Protein AF-A0A6I8NDA3-F1 (afdb_monomer_lite)

Foldseek 3Di:
DDDPVVVVVVVVVVVVVVVVVVVVVCVVVVDFDPVCVPNGPVVVVVVVCCVQCVVPPPRDDPDPDCADPVRDHPVRVCVVVPCVVVVVVVVVVVVVVVVVVVVVVVVVVVVVVPD

pLDDT: mean 78.33, std 11.38, range [40.78, 92.12]

Radius of gyration: 31.93 Å; chains: 1; bounding box: 62×70×72 Å

InterPro domains:
  IPR037698 Ubiquinol-cytochrome-c reductase complex assembly factor 2 [PTHR34260] (15-60)

Sequence (115 aa):
MPRPAREAQEGAANMAASRYRRFLKLCEEWPLDETKRGRDLGAHLRQRVAQAFREGENTQYPRPRDTGFSGLTVEQCRTVLATDALEEFKEMNKGLWKKLQERFAAKNQEDKTKE

Organism: Ornithorhynchus anatinus (NCBI:txid9258)

Structure (mmCIF, N/CA/C/O backbone):
data_AF-A0A6I8NDA3-F1
#
_entry.id   AF-A0A6I8NDA3-F1
#
loop_
_atom_site.group_PDB
_atom_site.id
_atom_site.type_symbol
_atom_site.label_a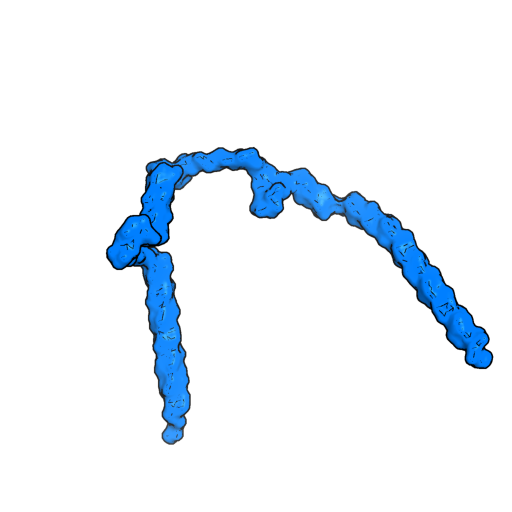tom_id
_atom_site.label_alt_id
_atom_site.label_comp_id
_atom_site.label_asym_id
_atom_site.label_entity_id
_atom_site.label_seq_id
_atom_site.pdbx_PDB_ins_code
_atom_site.Cartn_x
_atom_site.Cartn_y
_atom_site.Cartn_z
_atom_site.occupancy
_atom_site.B_iso_or_equiv
_atom_site.auth_seq_id
_atom_site.auth_comp_id
_atom_site.auth_asym_id
_atom_site.auth_atom_id
_atom_site.pdbx_PDB_model_num
ATOM 1 N N . MET A 1 1 ? 4.591 -57.484 9.371 1.00 52.00 1 MET A N 1
ATOM 2 C CA . MET A 1 1 ? 4.040 -56.822 8.168 1.00 52.00 1 MET A CA 1
ATOM 3 C C . MET A 1 1 ? 3.226 -55.590 8.580 1.00 52.00 1 MET A C 1
ATOM 5 O O . MET A 1 1 ? 2.062 -55.752 8.940 1.00 52.00 1 MET A O 1
ATOM 9 N N . PRO A 1 2 ? 3.795 -54.372 8.646 1.00 49.97 2 PRO A N 1
ATOM 10 C CA . PRO A 1 2 ? 3.023 -53.182 8.986 1.00 49.97 2 PRO A CA 1
ATOM 11 C C . PRO A 1 2 ? 2.383 -52.548 7.734 1.00 49.97 2 PRO A C 1
ATOM 13 O O . PRO A 1 2 ? 3.051 -51.995 6.880 1.00 49.97 2 PRO A O 1
ATOM 16 N N . ARG A 1 3 ? 1.058 -52.703 7.682 1.00 56.53 3 ARG A N 1
ATOM 17 C CA . ARG A 1 3 ? -0.046 -51.953 7.046 1.00 56.53 3 ARG A CA 1
ATOM 18 C C . ARG A 1 3 ? 0.225 -50.988 5.854 1.00 56.53 3 ARG A C 1
ATOM 20 O O . ARG A 1 3 ? 0.745 -49.896 6.080 1.00 56.53 3 ARG A O 1
ATOM 27 N N . PRO A 1 4 ? -0.374 -51.253 4.667 1.00 63.59 4 PRO A N 1
ATOM 28 C CA . PRO A 1 4 ? -0.349 -50.362 3.488 1.00 63.59 4 PRO A CA 1
ATOM 29 C C . PRO A 1 4 ? -1.062 -49.008 3.688 1.00 63.59 4 PRO A C 1
ATOM 31 O O . PRO A 1 4 ? -0.909 -48.085 2.893 1.00 63.59 4 PRO A O 1
ATOM 34 N N . ALA A 1 5 ? -1.831 -48.851 4.770 1.00 61.59 5 ALA A N 1
ATOM 35 C CA . ALA A 1 5 ? -2.531 -47.606 5.083 1.00 61.59 5 ALA A CA 1
ATOM 36 C C . ALA A 1 5 ? -1.580 -46.433 5.395 1.00 61.59 5 ALA A C 1
ATOM 38 O O . ALA A 1 5 ? -1.918 -45.286 5.110 1.00 61.59 5 ALA A O 1
ATOM 39 N N . ARG A 1 6 ? -0.393 -46.704 5.959 1.00 59.81 6 ARG A N 1
ATOM 40 C CA . ARG A 1 6 ? 0.578 -45.656 6.313 1.00 59.81 6 ARG A CA 1
ATOM 41 C C . ARG A 1 6 ? 1.283 -45.104 5.071 1.00 59.81 6 ARG A C 1
ATOM 43 O O . ARG A 1 6 ? 1.368 -43.893 4.925 1.00 59.81 6 ARG A O 1
ATOM 50 N N . GLU A 1 7 ? 1.670 -45.977 4.140 1.00 64.75 7 GLU A N 1
ATOM 51 C CA . GLU A 1 7 ? 2.296 -45.604 2.860 1.00 64.75 7 GLU A CA 1
ATOM 52 C C . GLU A 1 7 ? 1.342 -44.805 1.959 1.00 64.75 7 GLU A C 1
ATOM 54 O O . GLU A 1 7 ? 1.741 -43.810 1.355 1.00 64.75 7 GLU A O 1
ATOM 59 N N . ALA A 1 8 ? 0.057 -45.176 1.916 1.00 65.31 8 ALA A N 1
ATOM 60 C CA . ALA A 1 8 ? -0.950 -44.427 1.161 1.00 65.31 8 ALA A CA 1
ATOM 61 C C . ALA A 1 8 ? -1.164 -43.007 1.721 1.00 65.31 8 ALA A C 1
ATOM 63 O O . ALA A 1 8 ? -1.297 -42.042 0.963 1.00 65.31 8 ALA A O 1
ATOM 64 N N . GLN A 1 9 ? -1.164 -42.862 3.050 1.00 61.62 9 GLN A N 1
ATOM 65 C CA . GLN A 1 9 ? -1.332 -41.569 3.716 1.00 61.62 9 GLN A CA 1
ATOM 66 C C . GLN A 1 9 ? -0.085 -40.679 3.564 1.00 61.62 9 GLN A C 1
ATOM 68 O O . GLN A 1 9 ? -0.207 -39.476 3.331 1.00 61.62 9 GLN A O 1
ATOM 73 N N . GLU A 1 10 ? 1.108 -41.273 3.610 1.00 65.56 10 GLU A N 1
ATOM 74 C CA . GLU A 1 10 ? 2.394 -40.601 3.388 1.00 65.56 10 GLU A CA 1
ATOM 75 C C . GLU A 1 10 ? 2.565 -40.165 1.918 1.00 65.56 10 GLU A C 1
ATOM 77 O O . GLU A 1 10 ? 3.010 -39.048 1.640 1.00 65.56 10 GLU A O 1
ATOM 82 N N . GLY A 1 11 ? 2.088 -40.972 0.963 1.00 69.31 11 GLY A N 1
ATOM 83 C CA . GLY A 1 11 ? 1.986 -40.600 -0.452 1.00 69.31 11 GLY A CA 1
ATOM 84 C C . GLY A 1 11 ? 1.031 -39.424 -0.704 1.00 69.31 11 GLY A C 1
ATOM 85 O O . GLY A 1 11 ? 1.355 -38.508 -1.464 1.00 69.31 11 GLY A O 1
ATOM 86 N N . ALA A 1 12 ? -0.121 -39.388 -0.025 1.00 66.69 12 ALA A N 1
ATOM 87 C CA . ALA A 1 12 ? -1.072 -38.278 -0.117 1.00 66.69 12 ALA A CA 1
ATOM 88 C C . ALA A 1 12 ? -0.526 -36.976 0.501 1.00 66.69 12 ALA A C 1
ATOM 90 O O . ALA A 1 12 ? -0.666 -35.904 -0.096 1.00 66.69 12 ALA A O 1
ATOM 91 N N . ALA A 1 13 ? 0.149 -37.062 1.652 1.00 68.19 13 ALA A N 1
ATOM 92 C CA . ALA A 1 13 ? 0.813 -35.925 2.288 1.00 68.19 13 ALA A CA 1
ATOM 93 C C . ALA A 1 13 ? 1.950 -35.365 1.415 1.00 68.19 13 ALA A C 1
ATOM 95 O O . ALA A 1 13 ? 2.048 -34.150 1.237 1.00 68.19 13 ALA A O 1
ATOM 96 N N . ASN A 1 14 ? 2.747 -36.233 0.782 1.00 71.88 14 ASN A N 1
ATOM 97 C CA . ASN A 1 14 ? 3.777 -35.821 -0.173 1.00 71.88 14 ASN A CA 1
ATOM 98 C C . ASN A 1 14 ? 3.187 -35.162 -1.432 1.00 71.88 14 ASN A C 1
ATOM 100 O O . ASN A 1 14 ? 3.727 -34.158 -1.910 1.00 71.88 14 ASN A O 1
ATOM 104 N N . MET A 1 15 ? 2.048 -35.648 -1.941 1.00 71.06 15 MET A N 1
ATOM 105 C CA . MET A 1 15 ? 1.319 -34.980 -3.029 1.00 71.06 15 MET A CA 1
ATOM 106 C C . MET A 1 15 ? 0.798 -33.594 -2.620 1.00 71.06 15 MET A C 1
ATOM 108 O O . MET A 1 15 ? 0.933 -32.641 -3.392 1.00 71.06 15 MET A O 1
ATOM 112 N N . ALA A 1 16 ? 0.233 -33.451 -1.418 1.00 75.88 16 ALA A N 1
ATOM 113 C CA . ALA A 1 16 ? -0.252 -32.168 -0.903 1.00 75.88 16 ALA A CA 1
ATOM 114 C C . ALA A 1 16 ? 0.896 -31.166 -0.678 1.00 75.88 16 ALA A C 1
ATOM 116 O O . ALA A 1 16 ? 0.820 -30.023 -1.135 1.00 75.88 16 ALA A O 1
ATOM 117 N N . ALA A 1 17 ? 1.999 -31.611 -0.071 1.00 81.38 17 ALA A N 1
ATOM 118 C CA . ALA A 1 17 ? 3.197 -30.800 0.142 1.00 81.38 17 ALA A CA 1
ATOM 119 C C . ALA A 1 17 ? 3.830 -30.338 -1.181 1.00 81.38 17 ALA A C 1
ATOM 121 O O . ALA A 1 17 ? 4.254 -29.188 -1.303 1.00 81.38 17 ALA A O 1
ATOM 122 N N . SER A 1 18 ? 3.845 -31.198 -2.204 1.00 85.31 18 SER A N 1
ATOM 123 C CA . SER A 1 18 ? 4.359 -30.849 -3.536 1.00 85.31 18 SER A CA 1
ATOM 124 C C . SER A 1 18 ? 3.503 -29.784 -4.228 1.00 85.31 18 SER A C 1
ATOM 126 O O . SER A 1 18 ? 4.042 -28.856 -4.832 1.00 85.31 18 SER A O 1
ATOM 128 N N . ARG A 1 19 ? 2.170 -29.864 -4.100 1.00 86.94 19 ARG A N 1
ATOM 129 C CA . ARG A 1 19 ? 1.249 -28.837 -4.621 1.00 86.94 19 ARG A CA 1
ATOM 130 C C . ARG A 1 19 ? 1.439 -27.496 -3.913 1.00 86.94 19 ARG A C 1
ATOM 132 O O . ARG A 1 19 ? 1.500 -26.473 -4.587 1.00 86.94 19 ARG A O 1
ATOM 139 N N . TYR A 1 20 ? 1.598 -27.504 -2.590 1.00 83.00 20 TYR A N 1
ATOM 140 C CA . TYR A 1 20 ? 1.839 -26.285 -1.815 1.00 83.00 20 TYR A CA 1
ATOM 141 C C . TYR A 1 20 ? 3.178 -25.624 -2.169 1.00 83.00 20 TYR A C 1
ATOM 143 O O . TYR A 1 20 ? 3.215 -24.428 -2.439 1.00 83.00 20 TYR A O 1
ATOM 151 N N . ARG A 1 21 ? 4.266 -26.399 -2.291 1.00 86.12 21 ARG A N 1
ATOM 152 C CA . ARG A 1 21 ? 5.559 -25.873 -2.771 1.00 86.12 21 ARG A CA 1
ATOM 153 C C . ARG A 1 21 ? 5.448 -25.249 -4.164 1.00 86.12 21 ARG A C 1
ATOM 155 O O . ARG A 1 21 ? 6.061 -24.221 -4.421 1.00 86.12 21 ARG A O 1
ATOM 162 N N . ARG A 1 22 ? 4.650 -25.843 -5.058 1.00 84.12 22 ARG A N 1
ATOM 163 C CA . ARG A 1 22 ? 4.403 -25.292 -6.400 1.00 84.12 22 ARG A CA 1
ATOM 164 C C . ARG A 1 22 ? 3.588 -23.997 -6.359 1.00 84.12 22 ARG A C 1
ATOM 166 O O . ARG A 1 22 ? 3.871 -23.095 -7.136 1.00 84.12 22 ARG A O 1
ATOM 173 N N . PHE A 1 23 ? 2.616 -23.898 -5.455 1.00 83.19 23 PHE A N 1
ATOM 174 C CA . PHE A 1 23 ? 1.872 -22.662 -5.207 1.00 83.19 23 PHE A CA 1
ATOM 175 C C . PHE A 1 23 ? 2.784 -21.548 -4.681 1.00 83.19 23 PHE A C 1
ATOM 177 O O . PHE A 1 23 ? 2.745 -20.446 -5.212 1.00 83.19 23 PHE A O 1
ATOM 184 N N . LEU A 1 24 ? 3.652 -21.844 -3.709 1.00 81.75 24 LEU A N 1
ATOM 185 C CA . LEU A 1 24 ? 4.621 -20.869 -3.203 1.00 81.75 24 LEU A CA 1
ATOM 186 C C . LEU A 1 24 ? 5.557 -20.372 -4.308 1.00 81.75 24 LEU A C 1
ATOM 188 O O . LEU A 1 24 ? 5.688 -19.166 -4.483 1.00 81.75 24 LEU A O 1
ATOM 192 N N . LYS A 1 25 ? 6.104 -21.279 -5.129 1.00 82.31 25 LYS A N 1
ATOM 193 C CA . LYS A 1 25 ? 6.890 -20.888 -6.309 1.00 82.31 25 LYS A CA 1
ATOM 194 C C . LYS A 1 25 ? 6.109 -20.008 -7.283 1.00 82.31 25 LYS A C 1
ATOM 196 O O . LYS A 1 25 ? 6.670 -19.088 -7.856 1.00 82.31 25 LYS A O 1
ATOM 201 N N . LEU A 1 26 ? 4.814 -20.261 -7.469 1.00 79.81 26 LEU A N 1
ATOM 202 C CA . LEU A 1 26 ? 3.962 -19.426 -8.316 1.00 79.81 26 LEU A CA 1
ATOM 203 C C . LEU A 1 26 ? 3.758 -18.025 -7.721 1.00 79.81 26 LEU A C 1
ATOM 205 O O . LEU A 1 26 ? 3.731 -17.054 -8.472 1.00 79.81 26 LEU A O 1
ATOM 209 N N . CYS A 1 27 ? 3.652 -17.907 -6.397 1.00 74.44 27 CYS A N 1
ATOM 210 C CA . CYS A 1 27 ? 3.623 -16.614 -5.715 1.00 74.44 27 CYS A CA 1
ATOM 211 C C . CYS A 1 27 ? 4.961 -15.867 -5.832 1.00 74.44 27 CYS A C 1
ATOM 213 O O . CYS A 1 27 ? 4.951 -14.647 -5.969 1.00 74.44 27 CYS A O 1
ATOM 215 N N . GLU A 1 28 ? 6.086 -16.586 -5.798 1.00 74.75 28 GLU A N 1
ATOM 216 C CA . GLU A 1 28 ? 7.435 -16.018 -5.937 1.00 74.75 28 GLU A CA 1
ATOM 217 C C . GLU A 1 28 ? 7.743 -15.577 -7.377 1.00 74.75 28 GLU A C 1
ATOM 219 O O . GLU A 1 28 ? 8.238 -14.474 -7.594 1.00 74.75 28 GLU A O 1
ATOM 224 N N . GLU A 1 29 ? 7.435 -16.410 -8.374 1.00 80.06 29 GLU A N 1
ATOM 225 C CA . GLU A 1 29 ? 7.829 -16.185 -9.771 1.00 80.06 29 GLU A CA 1
ATOM 226 C C . GLU A 1 29 ? 6.746 -15.464 -10.601 1.00 80.06 29 GLU A C 1
ATOM 228 O O . GLU A 1 29 ? 7.056 -14.985 -11.691 1.00 80.06 29 GLU A O 1
ATOM 233 N N . TRP A 1 30 ? 5.496 -15.379 -10.105 1.00 79.00 30 TRP A N 1
ATOM 234 C CA . TRP A 1 30 ? 4.271 -14.912 -10.793 1.00 79.00 30 TRP A CA 1
ATOM 235 C C . TRP A 1 30 ? 4.421 -14.847 -12.325 1.00 79.00 30 TRP A C 1
ATOM 237 O O . TRP A 1 30 ? 4.661 -13.760 -12.887 1.00 79.00 30 TRP A O 1
ATOM 247 N N . PRO A 1 31 ? 4.322 -15.998 -13.018 1.00 80.62 31 PRO A N 1
ATOM 248 C CA . PRO A 1 31 ? 4.549 -16.066 -14.453 1.00 80.62 31 PRO A CA 1
ATOM 249 C C . PRO A 1 31 ? 3.499 -15.250 -15.212 1.00 80.62 31 PRO A C 1
ATOM 251 O O . PRO A 1 31 ? 2.359 -15.099 -14.772 1.00 80.62 31 PRO A O 1
ATOM 254 N N . LEU A 1 32 ? 3.896 -14.700 -16.357 1.00 80.62 32 LEU A N 1
ATOM 255 C CA . LEU A 1 32 ? 2.978 -14.014 -17.261 1.00 80.62 32 LEU A CA 1
ATOM 256 C C . LEU A 1 32 ? 2.115 -15.052 -17.985 1.00 80.62 32 LEU A C 1
ATOM 258 O O . LEU A 1 32 ? 2.641 -15.947 -18.642 1.00 80.62 32 LEU A O 1
ATOM 262 N N . ASP A 1 33 ? 0.795 -14.926 -17.875 1.00 80.56 33 ASP A N 1
ATOM 263 C CA . ASP A 1 33 ? -0.145 -15.777 -18.602 1.00 80.56 33 ASP A CA 1
ATOM 264 C C . ASP A 1 33 ? -0.337 -15.238 -20.030 1.00 80.56 33 ASP A C 1
ATOM 266 O O . ASP A 1 33 ? -1.048 -14.253 -20.255 1.00 80.56 33 ASP A O 1
ATOM 270 N N . GLU A 1 34 ? 0.304 -15.880 -21.013 1.00 78.38 34 GLU A N 1
ATOM 271 C CA . GLU A 1 34 ? 0.230 -15.485 -22.429 1.00 78.38 34 GLU A CA 1
ATOM 272 C C . GLU A 1 34 ? -1.206 -15.491 -22.972 1.00 78.38 34 GLU A C 1
ATOM 274 O O . GLU A 1 34 ? -1.551 -14.679 -23.837 1.00 78.38 34 GLU A O 1
ATOM 279 N N . THR A 1 35 ? -2.081 -16.341 -22.421 1.00 84.56 35 THR A N 1
ATOM 280 C CA . THR A 1 35 ? -3.496 -16.413 -22.824 1.00 84.56 35 THR A CA 1
ATOM 281 C C . THR A 1 35 ? -4.288 -15.176 -22.391 1.00 84.56 35 THR A C 1
ATOM 283 O O . THR A 1 35 ? -5.340 -14.865 -22.955 1.00 84.56 35 THR A O 1
ATOM 286 N N . LYS A 1 36 ? -3.762 -14.419 -21.420 1.00 81.50 36 LYS A N 1
ATOM 287 C CA . LYS A 1 36 ? -4.355 -13.194 -20.872 1.00 81.50 36 LYS A CA 1
ATOM 288 C C . LYS A 1 36 ? -3.582 -11.950 -21.285 1.00 81.50 36 LYS A C 1
ATOM 290 O O . LYS A 1 36 ? -3.524 -10.969 -20.541 1.00 81.50 36 LYS A O 1
ATOM 295 N N . ARG A 1 37 ? -3.017 -11.938 -22.491 1.00 78.12 37 ARG A N 1
ATOM 296 C CA . ARG A 1 37 ? -2.325 -10.763 -23.030 1.00 78.12 37 ARG A CA 1
ATOM 297 C C . ARG A 1 37 ? -3.204 -9.504 -22.917 1.00 78.12 37 ARG A C 1
ATOM 299 O O . ARG A 1 37 ? -4.355 -9.492 -23.346 1.00 78.12 37 ARG A O 1
ATOM 306 N N . GLY A 1 38 ? -2.677 -8.461 -22.275 1.00 79.56 38 GLY A N 1
ATOM 307 C CA . GLY A 1 38 ? -3.388 -7.199 -22.016 1.00 79.56 38 GLY A CA 1
ATOM 308 C C . GLY A 1 38 ? -4.357 -7.197 -20.822 1.00 79.56 38 GLY A C 1
ATOM 309 O O . GLY A 1 38 ? -4.828 -6.130 -20.442 1.00 79.56 38 GLY A O 1
ATOM 310 N N . ARG A 1 39 ? -4.640 -8.352 -20.205 1.00 86.31 39 ARG A N 1
ATOM 311 C CA . ARG A 1 39 ? -5.476 -8.483 -18.991 1.00 86.31 39 ARG A CA 1
ATOM 312 C C . ARG A 1 39 ? -4.779 -9.212 -17.842 1.00 86.31 39 ARG A C 1
ATOM 314 O O . ARG A 1 39 ? -5.385 -9.414 -16.793 1.00 86.31 39 ARG A O 1
ATOM 321 N N . ASP A 1 40 ? -3.530 -9.624 -18.034 1.00 89.25 40 ASP A N 1
ATOM 322 C CA . ASP A 1 40 ? -2.742 -10.269 -16.996 1.00 89.25 40 ASP A CA 1
ATOM 323 C C . ASP A 1 40 ? -2.489 -9.298 -15.837 1.00 89.25 40 ASP A C 1
ATOM 325 O O . ASP A 1 40 ? -1.912 -8.218 -16.002 1.00 89.25 40 ASP A O 1
ATOM 329 N N . LEU A 1 41 ? -2.940 -9.698 -14.650 1.00 84.31 41 LEU A N 1
ATOM 330 C CA . LEU A 1 41 ? -2.845 -8.878 -13.450 1.00 84.31 41 LEU A CA 1
ATOM 331 C C . LEU A 1 41 ? -1.383 -8.648 -13.051 1.00 84.31 41 LEU A C 1
ATOM 333 O O . LEU 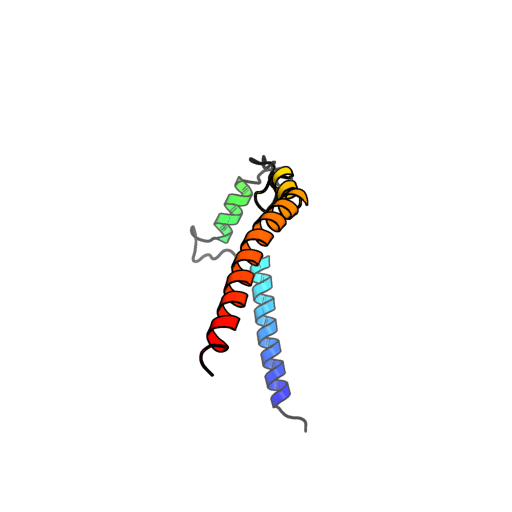A 1 41 ? -1.032 -7.545 -12.644 1.00 84.31 41 LEU A O 1
ATOM 337 N N . GLY A 1 42 ? -0.524 -9.657 -13.214 1.00 84.94 42 GLY A N 1
ATOM 338 C CA . GLY A 1 42 ? 0.897 -9.557 -12.887 1.00 84.94 42 GLY A CA 1
ATOM 339 C C . GLY A 1 42 ? 1.617 -8.549 -13.776 1.00 84.94 42 GLY A C 1
ATOM 340 O O . GLY A 1 42 ? 2.355 -7.702 -13.279 1.00 84.94 42 GLY A O 1
ATOM 341 N N . ALA A 1 43 ? 1.364 -8.590 -15.084 1.00 87.00 43 ALA A N 1
ATOM 342 C CA . ALA A 1 43 ? 1.851 -7.612 -16.050 1.00 87.00 43 ALA A CA 1
ATOM 343 C C . ALA A 1 43 ? 1.389 -6.198 -15.689 1.00 87.00 43 ALA A C 1
ATOM 345 O O . ALA A 1 43 ? 2.206 -5.278 -15.645 1.00 87.00 43 ALA A O 1
ATOM 346 N N . HIS A 1 44 ? 0.097 -6.037 -15.384 1.00 89.25 44 HIS A N 1
ATOM 347 C CA . HIS A 1 44 ? -0.469 -4.742 -15.023 1.00 89.25 44 HIS A CA 1
ATOM 348 C C . HIS A 1 44 ? 0.158 -4.179 -13.744 1.00 89.25 44 HIS A C 1
ATOM 350 O O . HIS A 1 44 ? 0.581 -3.024 -13.723 1.00 89.25 44 HIS A O 1
ATOM 356 N N . LEU A 1 45 ? 0.259 -4.996 -12.691 1.00 88.75 45 LEU A N 1
ATOM 357 C CA . LEU A 1 45 ? 0.877 -4.604 -11.426 1.00 88.75 45 LEU A CA 1
ATOM 358 C C . LEU A 1 45 ? 2.352 -4.251 -11.621 1.00 88.75 45 LEU A C 1
ATOM 360 O O . LEU A 1 45 ? 2.765 -3.178 -11.196 1.00 88.75 45 LEU A O 1
ATOM 364 N N . ARG A 1 46 ? 3.129 -5.082 -12.329 1.00 88.62 46 ARG A N 1
ATOM 365 C CA . ARG A 1 46 ? 4.543 -4.799 -12.633 1.00 88.62 46 ARG A CA 1
ATOM 366 C C . ARG A 1 46 ? 4.716 -3.495 -13.407 1.00 88.62 46 ARG A C 1
ATOM 368 O O . ARG A 1 46 ? 5.562 -2.685 -13.045 1.00 88.62 46 ARG A O 1
ATOM 375 N N . GLN A 1 47 ? 3.888 -3.256 -14.424 1.00 90.06 47 GLN A N 1
ATOM 376 C CA . GLN A 1 47 ? 3.908 -2.008 -15.187 1.00 90.06 47 GLN A CA 1
ATOM 377 C C . GLN A 1 47 ? 3.585 -0.800 -14.298 1.00 90.06 47 GLN A C 1
ATOM 379 O O . GLN A 1 47 ? 4.294 0.203 -14.345 1.00 90.06 47 GLN A O 1
ATOM 384 N N . ARG A 1 48 ? 2.533 -0.886 -13.476 1.00 92.00 48 ARG A N 1
ATOM 385 C CA . ARG A 1 48 ? 2.138 0.191 -12.557 1.00 92.00 48 ARG A CA 1
ATOM 386 C C . ARG A 1 48 ? 3.200 0.459 -11.499 1.00 92.00 48 ARG A C 1
ATOM 388 O O . ARG A 1 48 ? 3.470 1.621 -11.223 1.00 92.00 48 ARG A O 1
ATOM 395 N N . VAL A 1 49 ? 3.821 -0.583 -10.951 1.00 89.31 49 VAL A N 1
ATOM 396 C CA . VAL A 1 49 ? 4.915 -0.456 -9.982 1.00 89.31 49 VAL A CA 1
ATOM 397 C C . VAL A 1 49 ? 6.126 0.204 -10.634 1.00 89.31 49 VAL A C 1
ATOM 399 O O . VAL A 1 49 ? 6.616 1.190 -10.104 1.00 89.31 49 VAL A O 1
ATOM 402 N N . ALA A 1 50 ? 6.554 -0.241 -11.818 1.00 88.62 50 ALA A N 1
ATOM 403 C CA . ALA A 1 50 ? 7.668 0.388 -12.533 1.00 88.62 50 ALA A CA 1
ATOM 404 C C . ALA A 1 50 ? 7.402 1.868 -12.871 1.00 88.62 50 ALA A C 1
ATOM 406 O O . ALA A 1 50 ? 8.317 2.688 -12.850 1.00 88.62 50 ALA A O 1
ATOM 407 N N . GLN A 1 51 ? 6.147 2.223 -13.170 1.00 89.31 51 GLN A N 1
ATOM 408 C CA . GLN A 1 51 ? 5.743 3.609 -13.415 1.00 89.31 51 GLN A CA 1
ATOM 409 C C . GLN A 1 51 ? 5.706 4.449 -12.132 1.00 89.31 51 GLN A C 1
ATOM 411 O O . GLN A 1 51 ? 6.188 5.578 -12.135 1.00 89.31 51 GLN A O 1
ATOM 416 N N . ALA A 1 52 ? 5.113 3.922 -11.058 1.00 87.81 52 ALA A N 1
ATOM 417 C CA . ALA A 1 52 ? 4.891 4.655 -9.814 1.00 87.81 52 ALA A CA 1
ATOM 418 C C . ALA A 1 52 ? 6.152 4.749 -8.941 1.00 87.81 52 ALA A C 1
ATOM 420 O O . ALA A 1 52 ? 6.357 5.768 -8.296 1.00 87.81 52 ALA A O 1
ATOM 421 N N . PHE A 1 53 ? 7.002 3.721 -8.960 1.00 88.00 53 PHE A N 1
ATOM 422 C CA . PHE A 1 53 ? 8.223 3.603 -8.161 1.00 88.00 53 PHE A CA 1
ATOM 423 C C . PHE A 1 53 ? 9.469 3.704 -9.045 1.00 88.00 53 PHE A C 1
ATOM 425 O O . PHE A 1 53 ? 10.384 2.883 -8.963 1.00 88.00 53 PHE A O 1
ATOM 432 N N . ARG A 1 54 ? 9.505 4.699 -9.939 1.00 86.06 54 ARG A N 1
ATOM 433 C CA . ARG A 1 54 ? 10.613 4.867 -10.895 1.00 86.06 54 ARG A CA 1
ATOM 434 C C . ARG A 1 54 ? 11.964 5.080 -10.203 1.00 86.06 54 ARG A C 1
ATOM 436 O O . ARG A 1 54 ? 12.996 4.722 -10.756 1.00 86.06 54 ARG A O 1
ATOM 443 N N . GLU A 1 55 ? 11.951 5.646 -9.000 1.00 88.69 55 GLU A N 1
ATOM 444 C CA . GLU A 1 55 ? 13.139 5.910 -8.176 1.00 88.69 55 GLU A CA 1
ATOM 445 C C . GLU A 1 55 ? 13.420 4.770 -7.177 1.00 88.69 55 GLU A C 1
ATOM 447 O O . GLU A 1 55 ? 14.289 4.890 -6.311 1.00 88.69 55 GLU A O 1
ATOM 452 N N . GLY A 1 56 ? 12.691 3.652 -7.294 1.00 87.00 56 GLY A N 1
ATOM 453 C CA . GLY A 1 56 ? 12.800 2.504 -6.402 1.00 87.00 56 GLY A CA 1
ATOM 454 C C . GLY A 1 56 ? 12.516 2.902 -4.957 1.00 87.00 56 GLY A C 1
ATOM 455 O O . GLY A 1 56 ? 11.511 3.556 -4.672 1.00 87.00 56 GLY A O 1
ATOM 456 N N . GLU A 1 57 ? 13.434 2.547 -4.061 1.00 83.75 57 GLU A N 1
ATOM 457 C CA . GLU A 1 57 ? 13.372 2.855 -2.625 1.00 83.75 57 GLU A CA 1
ATOM 458 C C . GLU A 1 57 ? 13.411 4.360 -2.317 1.00 83.75 57 GLU A C 1
ATOM 460 O O . GLU A 1 57 ? 12.947 4.777 -1.260 1.00 83.75 57 GLU A O 1
ATOM 465 N N . ASN A 1 58 ? 13.903 5.189 -3.247 1.00 86.75 58 ASN A N 1
ATOM 466 C CA . ASN A 1 58 ? 13.948 6.643 -3.073 1.00 86.75 58 ASN A CA 1
ATOM 467 C C . ASN A 1 58 ? 12.625 7.336 -3.428 1.00 86.75 58 ASN A C 1
ATOM 469 O O . ASN A 1 58 ? 12.482 8.534 -3.185 1.00 86.75 58 ASN A O 1
ATOM 473 N N . THR A 1 59 ? 11.654 6.602 -3.986 1.00 86.31 59 THR A N 1
ATOM 474 C CA . THR A 1 59 ? 10.346 7.159 -4.344 1.00 86.31 59 THR A CA 1
ATOM 475 C C . THR A 1 59 ? 9.652 7.675 -3.083 1.00 86.31 59 THR A C 1
ATOM 477 O O . THR A 1 59 ? 9.206 6.894 -2.239 1.00 86.31 59 THR A O 1
ATOM 480 N N . GLN A 1 60 ? 9.539 8.997 -2.946 1.00 85.69 60 GLN A N 1
ATOM 481 C CA . GLN A 1 60 ? 8.882 9.597 -1.789 1.00 85.69 60 GLN A CA 1
ATOM 482 C C . GLN A 1 60 ? 7.361 9.515 -1.921 1.00 85.69 60 GLN A C 1
ATOM 484 O 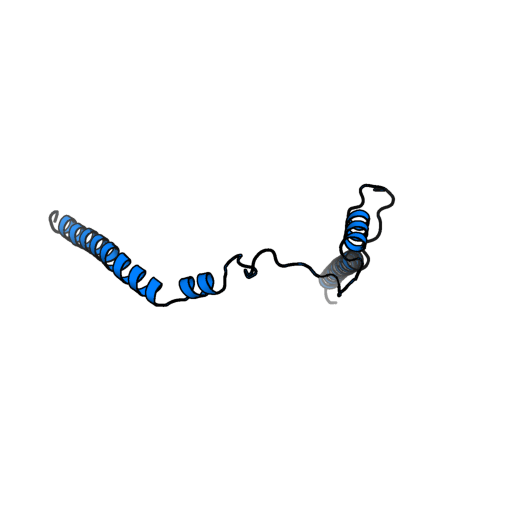O . GLN A 1 60 ? 6.772 10.037 -2.867 1.00 85.69 60 GLN A O 1
ATOM 489 N N . TYR A 1 61 ? 6.718 8.903 -0.928 1.00 81.00 61 TYR A N 1
ATOM 490 C CA . TYR A 1 61 ? 5.265 8.911 -0.788 1.00 81.00 61 TYR A CA 1
ATOM 491 C C . TYR A 1 61 ? 4.872 9.963 0.245 1.00 81.00 61 TYR A C 1
ATOM 493 O O . TYR A 1 61 ? 4.994 9.701 1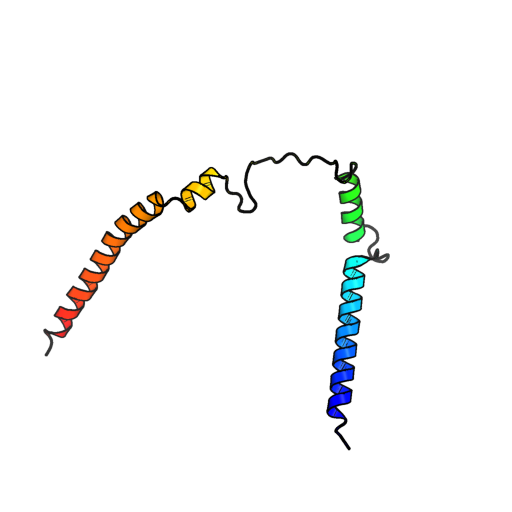.446 1.00 81.00 61 TYR A O 1
ATOM 501 N N . PRO A 1 62 ? 4.413 11.155 -0.184 1.00 81.75 62 PRO A N 1
ATOM 502 C CA . PRO A 1 62 ? 3.969 12.167 0.757 1.00 81.75 62 PRO A CA 1
ATOM 503 C C . PRO A 1 62 ? 2.792 11.594 1.539 1.00 81.75 62 PRO A C 1
ATOM 505 O O . PRO A 1 62 ? 1.792 11.183 0.950 1.00 81.75 62 PRO A O 1
ATOM 508 N N . ARG A 1 63 ? 2.913 11.534 2.868 1.00 81.88 63 ARG A N 1
ATOM 509 C CA . ARG A 1 63 ? 1.795 11.129 3.718 1.00 81.88 63 ARG A CA 1
ATOM 510 C C . ARG A 1 63 ? 0.750 12.239 3.689 1.00 81.88 63 ARG A C 1
ATOM 512 O O . ARG A 1 63 ? 1.032 13.325 4.185 1.00 81.88 63 ARG A O 1
ATOM 519 N N . PRO A 1 64 ? -0.462 11.994 3.154 1.00 83.62 64 PRO A N 1
ATOM 520 C CA . PRO A 1 64 ? -1.491 13.030 3.121 1.00 83.62 64 PRO A CA 1
ATOM 521 C C . PRO A 1 64 ? -2.028 13.355 4.519 1.00 83.62 64 PRO A C 1
ATOM 523 O O . PRO A 1 64 ? -2.662 14.386 4.717 1.00 83.62 64 PRO A O 1
ATOM 526 N N . ARG A 1 65 ? -1.837 12.436 5.474 1.00 85.62 65 ARG A N 1
ATOM 527 C CA . ARG A 1 65 ? -2.281 12.546 6.861 1.00 85.62 65 ARG A CA 1
ATOM 528 C C . ARG A 1 65 ? -1.219 11.958 7.782 1.00 85.62 65 ARG A C 1
ATOM 530 O O . ARG A 1 65 ? -0.726 10.860 7.522 1.00 85.62 65 ARG A O 1
ATOM 537 N N . ASP A 1 66 ? -0.948 12.640 8.888 1.00 85.75 66 ASP A N 1
ATOM 538 C CA . ASP A 1 66 ? -0.140 12.112 9.992 1.00 85.75 66 ASP A CA 1
ATOM 539 C C . ASP A 1 66 ? -0.993 11.221 10.902 1.00 85.75 66 ASP A C 1
ATOM 541 O O . ASP A 1 66 ? -1.248 11.502 12.074 1.00 85.75 66 ASP A O 1
ATOM 545 N N . THR A 1 67 ? -1.483 10.132 10.315 1.00 90.12 67 THR A N 1
ATOM 546 C CA . THR A 1 67 ? -2.264 9.096 10.995 1.00 90.12 67 THR A CA 1
ATOM 547 C C . THR A 1 67 ? -1.561 7.748 10.889 1.00 90.12 67 THR A C 1
ATOM 549 O O . THR A 1 67 ? -0.920 7.454 9.877 1.00 90.12 67 THR A O 1
ATOM 552 N N . GLY A 1 68 ? -1.703 6.909 11.917 1.00 85.50 68 GLY A N 1
ATOM 553 C CA . GLY A 1 68 ? -1.225 5.524 11.889 1.00 85.50 68 GLY A CA 1
ATOM 554 C C . GLY A 1 68 ? -2.096 4.609 11.017 1.00 85.50 68 GLY A C 1
ATOM 555 O O . GLY A 1 68 ? -3.047 5.051 10.375 1.00 85.50 68 GLY A O 1
ATOM 556 N N . PHE A 1 69 ? -1.810 3.302 11.038 1.00 85.62 69 PHE A N 1
ATOM 557 C CA . PHE A 1 69 ? -2.585 2.284 10.308 1.00 85.62 69 PHE A CA 1
ATOM 558 C C . PHE A 1 69 ? -4.075 2.256 10.693 1.00 85.62 69 PHE A C 1
ATOM 560 O O . PHE A 1 69 ? -4.928 2.012 9.847 1.00 85.62 69 PHE A O 1
ATOM 567 N N . SER A 1 70 ? -4.403 2.566 11.951 1.00 87.88 70 SER A N 1
ATOM 568 C CA . SER A 1 70 ? -5.786 2.688 12.433 1.00 87.88 70 SER A CA 1
ATOM 569 C C . SER A 1 70 ? -6.543 3.890 11.853 1.00 87.88 70 SER A C 1
ATOM 571 O O . SER A 1 70 ? -7.730 4.046 12.124 1.00 87.88 70 SER A O 1
ATOM 573 N N . GLY A 1 71 ? -5.870 4.770 11.103 1.00 90.25 71 GLY A N 1
ATOM 574 C CA . GLY A 1 71 ? -6.430 6.034 10.627 1.00 90.25 71 GLY A CA 1
ATOM 575 C C . GLY A 1 71 ? -6.557 7.105 11.714 1.00 90.25 71 GLY A C 1
ATOM 576 O O . GLY A 1 71 ? -7.085 8.178 11.435 1.00 90.25 71 GLY A O 1
ATOM 577 N N . LEU A 1 72 ? -6.063 6.838 12.929 1.00 91.31 72 LEU A N 1
ATOM 578 C CA . LEU A 1 72 ? -6.074 7.779 14.047 1.00 91.31 72 LEU A CA 1
ATOM 579 C C . LEU A 1 72 ? -4.782 8.597 14.103 1.00 91.31 72 LEU A C 1
ATOM 581 O O . LEU A 1 72 ? -3.691 8.091 13.810 1.00 91.31 72 LEU A O 1
ATOM 585 N N . THR A 1 73 ? -4.907 9.858 14.516 1.00 92.12 73 THR A N 1
ATOM 586 C CA . THR A 1 73 ? -3.762 10.680 14.921 1.00 92.12 73 THR A CA 1
ATOM 587 C C . THR A 1 73 ? -3.231 10.219 16.279 1.00 92.12 73 THR A C 1
ATOM 589 O O . THR A 1 73 ? -3.908 9.513 17.031 1.00 92.12 73 THR A O 1
ATOM 592 N N . VAL A 1 74 ? -2.013 10.645 16.623 1.00 89.25 74 VAL A N 1
ATOM 593 C CA . VAL A 1 74 ? -1.418 10.348 17.935 1.00 89.25 74 VAL A CA 1
ATOM 594 C C . VAL A 1 74 ? -2.293 10.882 19.067 1.00 89.25 74 VAL A C 1
ATOM 596 O O . VAL A 1 74 ? -2.522 10.164 20.036 1.00 89.25 74 VAL A O 1
ATOM 599 N N . GLU A 1 75 ? -2.839 12.091 18.926 1.00 89.62 75 GLU A N 1
ATOM 600 C CA . GLU A 1 75 ? -3.722 12.668 19.943 1.00 89.62 75 GLU A CA 1
ATOM 601 C C . GLU A 1 75 ? -5.030 11.885 20.080 1.00 89.62 75 GLU A C 1
ATOM 603 O O . GLU A 1 75 ? -5.459 11.613 21.193 1.00 89.62 75 GLU A O 1
ATOM 608 N N . GLN A 1 76 ? -5.620 11.422 18.973 1.00 91.44 76 GLN A N 1
ATOM 609 C CA . GLN A 1 76 ? -6.820 10.581 19.024 1.00 91.44 76 GLN A CA 1
ATOM 610 C C . GLN A 1 76 ? -6.552 9.235 19.709 1.00 91.44 76 GLN A C 1
ATOM 612 O O . GLN A 1 76 ? -7.355 8.791 20.528 1.00 91.44 76 GLN A O 1
ATOM 617 N N . CYS A 1 77 ? -5.413 8.596 19.421 1.00 91.00 77 CYS A N 1
ATOM 618 C CA . CYS A 1 77 ? -4.986 7.399 20.147 1.00 91.00 77 CYS A CA 1
ATOM 619 C C . CYS A 1 77 ? -4.772 7.691 21.636 1.00 91.00 77 CYS A C 1
ATOM 621 O O . CYS A 1 77 ? -5.173 6.881 22.468 1.00 91.00 77 CYS A O 1
ATOM 623 N N . ARG A 1 78 ? -4.173 8.840 21.981 1.00 90.56 78 ARG A N 1
ATOM 624 C CA . ARG A 1 78 ? -4.005 9.247 23.380 1.00 90.56 78 ARG A CA 1
ATOM 625 C C . ARG A 1 78 ? -5.345 9.413 24.069 1.00 90.56 78 ARG A C 1
ATOM 627 O O . ARG A 1 78 ? -5.492 8.841 25.130 1.00 90.56 78 ARG A O 1
ATOM 634 N N . THR A 1 79 ? -6.321 10.089 23.468 1.00 88.38 79 THR A N 1
ATOM 635 C CA . THR A 1 79 ? -7.663 10.242 24.053 1.00 88.38 79 THR A CA 1
ATOM 636 C C . THR A 1 79 ? -8.349 8.897 24.293 1.00 88.38 79 THR A C 1
ATOM 638 O O . THR A 1 79 ? -8.916 8.688 25.357 1.00 88.38 79 THR A O 1
ATOM 641 N N . VAL A 1 80 ? -8.266 7.954 23.346 1.00 85.00 80 VAL A N 1
ATOM 642 C CA . VAL A 1 80 ? -8.835 6.602 23.523 1.00 85.00 80 VAL A CA 1
ATOM 643 C C . VAL A 1 80 ? -8.162 5.843 24.673 1.00 85.00 80 VAL A C 1
ATOM 645 O O . VAL A 1 80 ? -8.811 5.056 25.357 1.00 85.00 80 VAL A O 1
ATOM 648 N N . LEU A 1 81 ? -6.860 6.058 24.872 1.00 84.56 81 LEU A N 1
ATOM 649 C CA . LEU A 1 81 ? -6.076 5.427 25.936 1.00 84.56 81 LEU A CA 1
ATOM 650 C C . LEU A 1 81 ? -6.086 6.217 27.251 1.00 84.56 81 LEU A C 1
ATOM 652 O O . LEU A 1 81 ? -5.606 5.707 28.265 1.00 84.56 81 LEU A O 1
ATOM 656 N N . ALA A 1 82 ? -6.576 7.453 27.240 1.00 85.75 82 ALA A N 1
ATOM 657 C CA . ALA A 1 82 ? -6.529 8.332 28.387 1.00 85.75 82 ALA A CA 1
ATOM 658 C C . ALA A 1 82 ? -7.549 7.875 29.438 1.00 85.75 82 ALA A C 1
ATOM 660 O O . ALA A 1 82 ? -8.644 7.387 29.151 1.00 85.75 82 ALA A O 1
ATOM 661 N N . THR A 1 83 ? -7.128 7.946 30.697 1.00 75.62 83 THR A N 1
ATOM 662 C CA . THR A 1 83 ? -7.875 7.411 31.841 1.00 75.62 83 THR A CA 1
ATOM 663 C C . THR A 1 83 ? -9.056 8.290 32.245 1.00 75.62 83 THR A C 1
ATOM 665 O O . THR A 1 83 ? -9.980 7.800 32.886 1.00 75.62 83 THR A O 1
ATOM 668 N N . ASP A 1 84 ? -9.028 9.562 31.858 1.00 71.00 84 ASP A N 1
ATOM 669 C CA . ASP A 1 84 ? -10.089 10.556 32.047 1.00 71.00 84 ASP A CA 1
ATOM 670 C C . ASP A 1 84 ? -11.383 10.157 31.316 1.00 71.00 84 ASP A C 1
ATOM 672 O O . ASP A 1 84 ? -12.451 10.128 31.928 1.00 71.00 84 ASP A O 1
ATOM 676 N N . ALA A 1 85 ? -11.291 9.700 30.063 1.00 67.31 85 ALA A N 1
ATOM 677 C CA . ALA A 1 85 ? -12.436 9.157 29.324 1.00 67.31 85 ALA A CA 1
ATOM 678 C C . ALA A 1 85 ? -13.037 7.904 30.000 1.00 67.31 85 ALA A C 1
ATOM 680 O O . ALA A 1 85 ? -14.247 7.657 29.947 1.00 67.31 85 ALA A O 1
ATOM 681 N N . LEU A 1 86 ? -12.202 7.104 30.675 1.00 66.62 86 LEU A N 1
ATOM 682 C CA . LEU A 1 86 ? -12.653 5.927 31.419 1.00 66.62 86 LEU A CA 1
ATOM 683 C C . LEU A 1 86 ? -13.420 6.311 32.695 1.00 66.62 86 LEU A C 1
ATOM 685 O O . LEU A 1 86 ? -14.317 5.578 33.117 1.00 66.62 86 LEU A O 1
ATOM 689 N N . GLU A 1 87 ? -13.064 7.427 33.328 1.00 71.62 87 GLU A N 1
ATOM 690 C CA . GLU A 1 87 ? -13.704 7.911 34.551 1.00 71.62 87 GLU A CA 1
ATOM 691 C C . GLU A 1 87 ? -15.111 8.450 34.263 1.00 71.62 87 GLU A C 1
ATOM 693 O O . GLU A 1 87 ? -16.065 8.033 34.922 1.00 71.62 87 GLU A O 1
ATOM 698 N N . GLU A 1 88 ? -15.280 9.225 33.188 1.00 73.56 88 GLU A N 1
ATOM 699 C CA . GLU A 1 88 ? -16.600 9.646 32.695 1.00 73.56 88 GLU A CA 1
ATOM 700 C C . GLU A 1 88 ? -17.492 8.443 32.357 1.00 73.56 88 GLU A C 1
ATOM 702 O O . GLU A 1 88 ? -18.653 8.372 32.774 1.00 73.56 88 GLU A O 1
ATOM 707 N N . PHE A 1 89 ? -16.939 7.435 31.674 1.00 75.56 89 PHE A N 1
ATOM 708 C CA . PHE A 1 89 ? -17.678 6.216 31.349 1.00 75.56 89 PHE A CA 1
ATOM 709 C C . PHE A 1 89 ? -18.083 5.422 32.601 1.00 75.56 89 PHE A C 1
ATOM 711 O O . PHE A 1 89 ? -19.180 4.855 32.652 1.00 75.56 89 PHE A O 1
ATOM 718 N N . LYS A 1 90 ? -17.238 5.393 33.640 1.00 75.44 90 LYS A N 1
ATOM 719 C CA . LYS A 1 90 ? -17.576 4.786 34.937 1.00 75.44 90 LYS A CA 1
ATOM 720 C C . LYS A 1 90 ? -18.706 5.542 35.629 1.00 75.44 90 LYS A C 1
ATOM 722 O O . LYS A 1 90 ? -19.637 4.890 36.103 1.00 75.44 90 LYS A O 1
ATOM 727 N N . GLU A 1 91 ? -18.662 6.872 35.668 1.00 76.69 91 GLU A N 1
ATOM 728 C CA . GLU A 1 91 ? -19.735 7.689 36.255 1.00 76.69 91 GLU A CA 1
ATOM 729 C C . GLU A 1 91 ? -21.067 7.494 35.519 1.00 76.69 91 GLU A C 1
ATOM 731 O O . GLU A 1 91 ? -22.105 7.275 36.150 1.00 76.69 91 GLU A O 1
ATOM 736 N N . MET A 1 92 ? -21.038 7.455 34.184 1.00 73.44 92 MET A N 1
ATOM 737 C CA . MET A 1 92 ? -22.224 7.171 33.371 1.00 73.44 92 MET A CA 1
ATOM 738 C C . MET A 1 92 ? -22.785 5.768 33.640 1.00 73.44 92 MET A C 1
ATOM 740 O O . MET A 1 92 ? -24.000 5.596 33.781 1.00 73.44 92 MET A O 1
ATOM 744 N N . ASN A 1 93 ? -21.919 4.759 33.778 1.00 78.19 93 ASN A N 1
ATOM 745 C CA . ASN A 1 93 ? -22.356 3.396 34.066 1.00 78.19 93 ASN A CA 1
ATOM 746 C C . ASN A 1 93 ? -22.954 3.247 35.469 1.00 78.19 93 ASN A C 1
ATOM 748 O O . ASN A 1 93 ? -23.913 2.494 35.624 1.00 78.19 93 ASN A O 1
ATOM 752 N N . LYS A 1 94 ? -22.471 3.973 36.486 1.00 79.50 94 LYS A N 1
ATOM 753 C CA . LYS A 1 94 ? -23.054 3.921 37.843 1.00 79.50 94 LYS A CA 1
ATOM 754 C C . LYS A 1 94 ? -24.553 4.234 37.833 1.00 79.50 94 LYS A C 1
ATOM 756 O O . LYS A 1 94 ? -25.323 3.550 38.506 1.00 79.50 94 LYS A O 1
ATOM 761 N N . GLY A 1 95 ? -24.984 5.213 37.034 1.00 83.06 95 GLY A N 1
ATOM 762 C CA . GLY A 1 95 ? -26.400 5.569 36.889 1.00 83.06 95 GLY A CA 1
ATOM 763 C C . GLY A 1 95 ? -27.240 4.476 36.216 1.00 83.06 95 GLY A C 1
ATOM 764 O O . GLY A 1 95 ? -28.379 4.233 36.620 1.00 83.06 95 GLY A O 1
ATOM 765 N N . LEU A 1 96 ? -26.678 3.782 35.222 1.00 82.94 96 LEU A N 1
ATOM 766 C CA . LEU A 1 96 ? -27.340 2.654 34.557 1.00 82.94 96 LEU A CA 1
ATOM 767 C C . LEU A 1 96 ? -27.411 1.416 35.460 1.00 82.94 96 LEU A C 1
ATOM 769 O O . LEU A 1 96 ? -28.469 0.795 35.557 1.00 82.94 96 LEU A O 1
ATOM 773 N N . TRP A 1 97 ?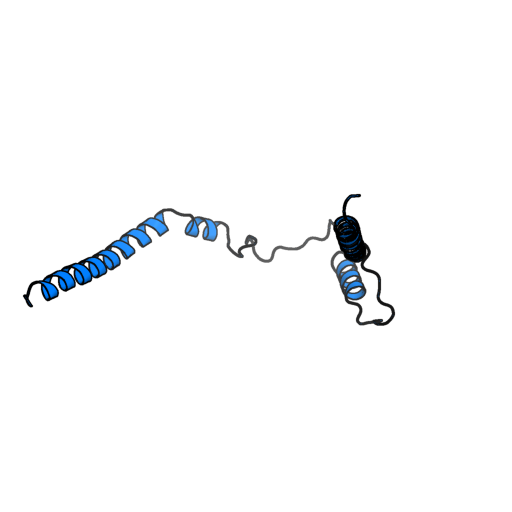 -26.328 1.089 36.165 1.00 80.94 97 TRP A N 1
ATOM 774 C CA . TRP A 1 97 ? -26.292 -0.013 37.129 1.00 80.94 97 TRP A CA 1
ATOM 775 C C . TRP A 1 97 ? -27.258 0.210 38.286 1.00 80.94 97 TRP A C 1
ATOM 777 O O . TRP A 1 97 ? -27.943 -0.725 38.6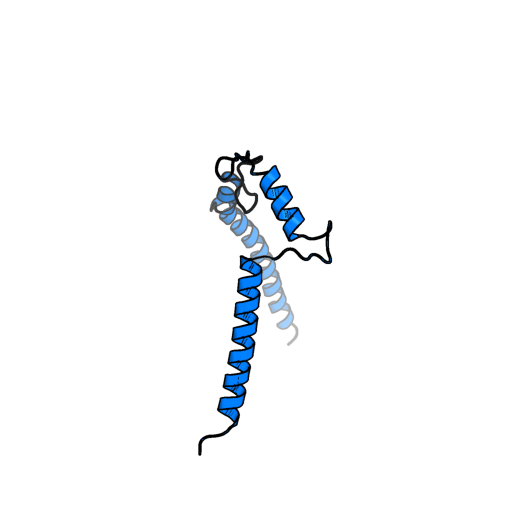92 1.00 80.94 97 TRP A O 1
ATOM 787 N N . LYS A 1 98 ? -27.389 1.453 38.761 1.00 82.56 98 LYS A N 1
ATOM 788 C CA . LYS A 1 98 ? -28.352 1.808 39.806 1.00 82.56 98 LYS A CA 1
ATOM 789 C C . LYS A 1 98 ? -29.797 1.589 39.347 1.00 82.56 98 LYS A C 1
ATOM 791 O O . LYS A 1 98 ? -30.557 0.930 40.048 1.00 82.56 98 LYS A O 1
ATOM 796 N N . LYS A 1 99 ? -30.145 2.019 38.128 1.00 86.38 99 LYS A N 1
ATOM 797 C CA . LYS A 1 99 ? -31.466 1.743 37.526 1.00 86.38 99 LYS A CA 1
ATOM 798 C C . LYS A 1 99 ? -31.726 0.247 37.356 1.00 86.38 99 LYS A C 1
ATOM 800 O O . LYS A 1 99 ? -32.845 -0.215 37.569 1.00 86.38 99 LYS A O 1
ATOM 805 N N . LEU A 1 100 ? -30.709 -0.515 36.960 1.00 85.56 100 LEU A N 1
ATOM 806 C CA . LEU A 1 100 ? -30.823 -1.962 36.809 1.00 85.56 100 LEU A CA 1
ATOM 807 C C . LEU A 1 100 ? -31.048 -2.638 38.171 1.00 85.56 100 LEU A C 1
ATOM 809 O O . LEU A 1 100 ? -31.972 -3.434 38.315 1.00 85.56 100 LEU A O 1
ATOM 813 N N . GLN A 1 101 ? -30.266 -2.262 39.184 1.00 84.31 101 GLN A N 1
ATOM 814 C CA . GLN A 1 101 ? -30.397 -2.747 40.557 1.00 84.31 101 GLN A CA 1
ATOM 815 C C . GLN A 1 101 ? -31.777 -2.431 41.150 1.00 84.31 101 GLN A C 1
ATOM 817 O O . GLN A 1 101 ? -32.387 -3.304 41.762 1.00 84.31 101 GLN A O 1
ATOM 822 N N . GLU A 1 102 ? -32.300 -1.224 40.928 1.00 85.44 102 GLU A N 1
ATOM 823 C CA . GLU A 1 102 ? -33.650 -0.826 41.352 1.00 85.44 102 GLU A CA 1
ATOM 824 C C . GLU A 1 102 ? -34.731 -1.703 40.703 1.00 85.44 102 GLU A C 1
ATOM 826 O O . GLU A 1 102 ? -35.653 -2.152 41.384 1.00 85.44 102 GLU A O 1
ATOM 831 N N . ARG A 1 103 ? -34.594 -2.033 39.409 1.00 85.25 103 ARG A N 1
ATOM 832 C CA . ARG A 1 103 ? -35.529 -2.941 38.723 1.00 85.25 103 ARG A CA 1
ATOM 833 C C . ARG A 1 103 ? -35.474 -4.374 39.245 1.00 85.25 103 ARG A C 1
ATOM 835 O O . ARG A 1 103 ? -36.518 -5.017 39.333 1.00 85.25 103 ARG A O 1
ATOM 842 N N . PHE A 1 104 ? -34.292 -4.875 39.595 1.00 76.44 104 PHE A N 1
ATOM 843 C CA . PHE A 1 104 ? -34.154 -6.203 40.199 1.00 76.44 104 PHE A CA 1
ATOM 844 C C . PHE A 1 104 ? -34.676 -6.241 41.642 1.00 76.44 104 PHE A C 1
ATOM 846 O O . PHE A 1 104 ? -35.343 -7.200 42.022 1.00 76.44 104 PHE A O 1
ATOM 853 N N . ALA A 1 105 ? -34.448 -5.187 42.430 1.00 77.75 105 ALA A N 1
ATOM 854 C CA . ALA A 1 105 ? -34.978 -5.078 43.788 1.00 77.75 105 ALA A CA 1
ATOM 855 C C . ALA A 1 105 ? -36.516 -4.994 43.808 1.00 77.75 105 ALA A C 1
ATOM 857 O O . ALA A 1 105 ? -37.147 -5.660 44.626 1.00 77.75 105 ALA A O 1
ATOM 858 N N . ALA A 1 106 ? -37.118 -4.255 42.869 1.00 72.62 106 ALA A N 1
ATOM 859 C CA . ALA A 1 106 ? -38.573 -4.183 42.713 1.00 72.62 106 ALA A CA 1
ATOM 860 C C . ALA A 1 106 ? -39.190 -5.543 42.334 1.00 72.62 106 ALA A C 1
ATOM 862 O O . ALA A 1 106 ? -40.264 -5.897 42.816 1.00 72.62 106 ALA A O 1
ATOM 863 N N . LYS A 1 107 ? -38.484 -6.346 41.526 1.00 62.53 107 LYS A N 1
ATOM 864 C CA . LYS A 1 107 ? -38.938 -7.680 41.106 1.00 62.53 107 LYS A CA 1
ATOM 865 C C . LYS A 1 107 ? -38.974 -8.694 42.263 1.00 62.53 107 LYS A C 1
ATOM 867 O O . LYS A 1 107 ? -39.849 -9.548 42.285 1.00 62.53 107 LYS A O 1
ATOM 872 N N . ASN A 1 108 ? -38.092 -8.557 43.257 1.00 59.53 108 ASN A N 1
ATOM 873 C CA . ASN A 1 108 ? -38.068 -9.428 44.442 1.00 59.53 108 ASN A CA 1
ATOM 874 C C . ASN A 1 108 ? -39.231 -9.183 45.426 1.00 59.53 108 ASN A C 1
ATOM 876 O O . ASN A 1 108 ? -39.508 -10.044 46.261 1.00 59.53 108 ASN A O 1
ATOM 880 N N . GLN A 1 109 ? -39.907 -8.029 45.368 1.00 57.34 109 GLN A N 1
ATOM 881 C CA . GLN A 1 109 ? -41.091 -7.757 46.199 1.00 57.34 109 GLN A CA 1
ATOM 882 C C . GLN A 1 109 ? -42.393 -8.300 45.589 1.00 57.34 109 GLN A C 1
ATOM 884 O O . GLN A 1 109 ? -43.324 -8.616 46.330 1.00 57.34 109 GLN A O 1
ATOM 889 N N . GLU A 1 110 ? -42.453 -8.462 44.264 1.00 57.59 110 GLU A N 1
ATOM 890 C CA . GLU A 1 110 ? -43.638 -8.982 43.568 1.00 57.59 110 GLU A CA 1
ATOM 891 C C . GLU A 1 110 ? -43.845 -10.493 43.805 1.00 57.59 110 GLU A C 1
ATOM 893 O O . GLU A 1 110 ? -44.987 -10.938 43.900 1.00 57.59 110 GLU A O 1
ATOM 898 N N . ASP A 1 111 ? -42.764 -11.260 44.009 1.00 53.75 111 ASP A N 1
ATOM 899 C CA . ASP A 1 111 ? -42.814 -12.702 44.329 1.00 53.75 111 ASP A CA 1
ATOM 900 C C . ASP A 1 111 ? -43.158 -12.995 45.805 1.00 53.75 111 ASP A C 1
ATOM 902 O O . ASP A 1 111 ? -43.694 -14.047 46.126 1.00 53.75 111 ASP A O 1
ATOM 906 N N . LYS A 1 112 ? -42.922 -12.048 46.726 1.00 50.16 112 LYS A N 1
ATOM 907 C CA . LYS A 1 112 ? -43.238 -12.207 48.164 1.00 50.16 112 LYS A CA 1
ATOM 908 C C . LYS A 1 112 ? -44.678 -11.849 48.553 1.00 50.16 112 LYS A C 1
ATOM 910 O O . LYS A 1 112 ? -45.034 -11.989 49.717 1.00 50.16 112 LYS A O 1
ATOM 915 N N . THR A 1 113 ? -45.483 -11.355 47.611 1.00 50.78 113 THR A N 1
ATOM 916 C CA . THR A 1 113 ? -46.871 -10.903 47.861 1.00 50.78 113 THR A CA 1
ATOM 917 C C . THR A 1 113 ? -47.909 -11.839 47.218 1.00 50.78 113 THR A C 1
ATOM 919 O O . THR A 1 113 ? -49.093 -11.514 47.160 1.00 50.78 113 THR A O 1
ATOM 922 N N . LYS A 1 114 ? -47.488 -13.009 46.716 1.00 52.34 114 LYS A N 1
ATOM 923 C CA . LYS A 1 114 ? -48.377 -14.032 46.135 1.00 52.34 114 LYS A CA 1
ATOM 924 C C . LYS A 1 114 ? -48.235 -15.423 46.768 1.00 52.34 114 LYS A C 1
ATOM 926 O O . LYS A 1 114 ? -48.651 -16.396 46.143 1.00 52.34 114 LYS A O 1
ATOM 931 N N . GLU A 1 115 ? -47.713 -15.512 47.989 1.00 40.78 115 GLU A N 1
ATOM 932 C CA . GLU A 1 115 ? -47.746 -16.741 48.797 1.00 40.78 115 GLU A CA 1
ATOM 933 C C . GLU A 1 115 ? -48.535 -16.520 50.090 1.00 40.78 115 GLU A C 1
ATOM 935 O O . GLU A 1 115 ? -48.308 -15.474 50.744 1.00 40.78 115 GLU A O 1
#

Secondary structure (DSSP, 8-state):
---HHHHHHHHHHHHHHHHHHHHHHHHHH----GGGTTT-HHHHHHHHHHHHTTTGGG-----SS---TTS--HHHHHHHH-HHHHHHHHHHHHHHHHHHHHHHHHHHHHGGG--